Protein AF-A0A7C6FHE7-F1 (afdb_monomer_lite)

Foldseek 3Di:
DDDDDDDDPPDPQCDPVNVVVVCVVVVVDLVVLVVLLVCLVVCLVCLLVVLVVVVVVQCVDPVSVVLQPDPVSSVVVSVVSSVVSSLSSNSDCDRVNVSVVVVVVVVCVVSVPDPVNVVVD

pLDDT: mean 90.18, std 16.13, range [31.23, 98.62]

Secondary structure (DSSP, 8-state):
---------------HHHHHHHHHHTT--HHHHHHHHHHHHHHHHHHHHHHHHHHHHHTTSHHHHTT--SHHHHHHHHHHHHHHHHHTTSS--SHHHHHHHHHHHHHHHHTT--HHHHHH-

Sequence (121 aa):
MVFDTQGQDARPQFTNADLARRKELLELTAECEATLAGYQPLVRAQVDEIVRTFYEHQTKVPEIKDLIRNEESLARLKQAMRSYVVDLFAGTYGASYAHGRTKIGQAHARLGVAPWLYIAS

Structure (mmCIF, N/CA/C/O backbone):
data_AF-A0A7C6FHE7-F1
#
_entry.id   AF-A0A7C6FHE7-F1
#
loop_
_atom_site.group_PDB
_atom_site.id
_atom_site.type_symbol
_atom_site.label_atom_id
_atom_site.label_alt_id
_atom_site.label_comp_id
_atom_site.label_asym_id
_atom_site.label_entity_id
_atom_site.label_seq_id
_atom_site.pdbx_PDB_ins_code
_atom_site.Cartn_x
_atom_site.Cartn_y
_atom_site.Cartn_z
_atom_site.occupancy
_atom_site.B_iso_or_equiv
_atom_site.auth_seq_id
_atom_site.auth_comp_id
_atom_site.auth_asym_id
_atom_site.auth_atom_id
_atom_site.pdbx_PDB_model_num
ATOM 1 N N . MET A 1 1 ? -3.208 -27.583 1.618 1.00 38.44 1 MET A N 1
ATOM 2 C CA . MET A 1 1 ? -2.073 -26.638 1.583 1.00 38.44 1 MET A CA 1
ATOM 3 C C . MET A 1 1 ? -1.404 -26.740 2.944 1.00 38.44 1 MET A C 1
ATOM 5 O O . MET A 1 1 ? -2.023 -26.367 3.929 1.00 38.44 1 MET A O 1
ATOM 9 N N . VAL A 1 2 ? -0.264 -27.425 3.027 1.00 31.23 2 VAL A N 1
ATOM 10 C CA . VAL A 1 2 ? 0.404 -27.731 4.303 1.00 31.23 2 VAL A CA 1
ATOM 11 C C . VAL A 1 2 ? 1.331 -26.563 4.623 1.00 31.23 2 VAL A C 1
ATOM 13 O O . VAL A 1 2 ? 2.214 -26.262 3.826 1.00 31.23 2 VAL A O 1
ATOM 16 N N . PHE A 1 3 ? 1.097 -25.877 5.740 1.00 39.53 3 PHE A N 1
ATOM 17 C CA . PHE A 1 3 ? 2.065 -24.932 6.286 1.00 39.53 3 PHE A CA 1
ATOM 18 C C . PHE A 1 3 ? 3.099 -25.742 7.068 1.00 39.53 3 PHE A C 1
ATOM 20 O O . PHE A 1 3 ? 2.765 -26.356 8.078 1.00 39.53 3 PHE A O 1
ATOM 27 N N . ASP A 1 4 ? 4.324 -25.796 6.552 1.00 39.53 4 ASP A N 1
ATOM 28 C CA . ASP A 1 4 ? 5.463 -26.414 7.224 1.00 39.53 4 ASP A CA 1
ATOM 29 C C . ASP A 1 4 ? 5.883 -25.562 8.435 1.00 39.53 4 ASP A C 1
ATOM 31 O O . ASP A 1 4 ? 6.148 -24.363 8.321 1.00 39.53 4 ASP A O 1
ATOM 35 N N . THR A 1 5 ? 5.892 -26.193 9.609 1.00 45.38 5 THR A N 1
ATOM 36 C CA . THR A 1 5 ? 6.300 -25.651 10.908 1.00 45.38 5 THR A CA 1
ATOM 37 C C . THR A 1 5 ? 7.732 -26.076 11.236 1.00 45.38 5 THR A C 1
ATOM 39 O O . THR A 1 5 ? 7.967 -26.819 12.191 1.00 45.38 5 THR A O 1
ATOM 42 N N . GLN A 1 6 ? 8.704 -25.598 10.461 1.00 36.12 6 GLN A N 1
ATOM 43 C CA . GLN A 1 6 ? 10.132 -25.737 10.758 1.00 36.12 6 GLN A CA 1
ATOM 44 C C . GLN A 1 6 ? 10.793 -24.355 10.681 1.00 36.12 6 GLN A C 1
ATOM 46 O O . GLN A 1 6 ? 10.786 -23.684 9.651 1.00 36.12 6 GLN A O 1
ATOM 51 N N . GLY A 1 7 ? 11.327 -23.901 11.816 1.00 46.22 7 GLY A N 1
ATOM 52 C CA . GLY A 1 7 ? 11.964 -22.600 11.964 1.00 46.22 7 GLY A CA 1
ATOM 53 C C . GLY A 1 7 ? 13.265 -22.492 11.174 1.00 46.22 7 GLY A C 1
ATOM 54 O O . GLY A 1 7 ? 14.308 -22.960 11.615 1.00 46.22 7 GLY A O 1
ATOM 55 N N . GLN A 1 8 ? 13.207 -21.783 10.054 1.00 35.81 8 GLN A N 1
ATOM 56 C CA . GLN A 1 8 ? 14.299 -20.974 9.522 1.00 35.81 8 GLN A CA 1
ATOM 57 C C . GLN A 1 8 ? 13.695 -19.642 9.080 1.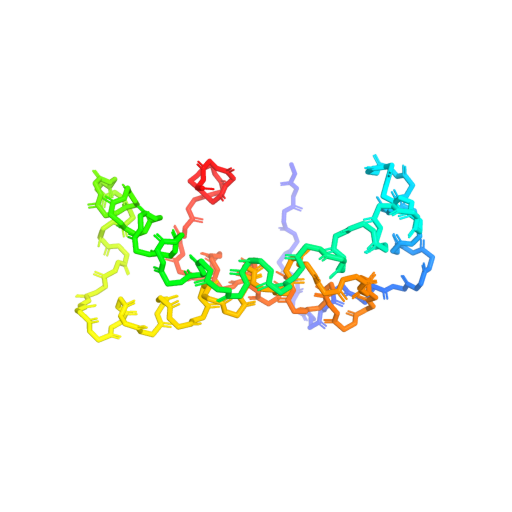00 35.81 8 GLN A C 1
ATOM 59 O O . GLN A 1 8 ? 12.555 -19.595 8.619 1.00 35.81 8 GLN A O 1
ATOM 64 N N . ASP A 1 9 ? 14.450 -18.555 9.228 1.00 45.25 9 ASP A N 1
ATOM 65 C CA . ASP A 1 9 ? 14.125 -17.218 8.718 1.00 45.25 9 ASP A CA 1
ATOM 66 C C . ASP A 1 9 ? 14.171 -17.224 7.173 1.00 45.25 9 ASP A C 1
ATOM 68 O O . ASP A 1 9 ? 14.978 -16.545 6.541 1.00 45.25 9 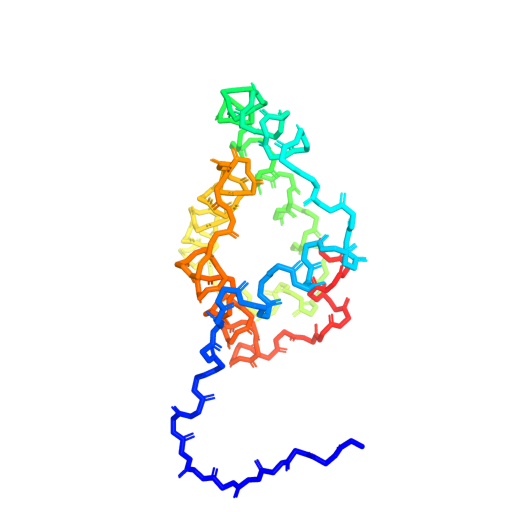ASP A O 1
ATOM 72 N N . ALA A 1 10 ? 13.328 -18.045 6.540 1.00 47.72 10 ALA A N 1
ATOM 73 C CA . ALA A 1 10 ? 13.180 -18.177 5.101 1.00 47.72 10 ALA A CA 1
ATOM 74 C C . ALA A 1 10 ? 12.337 -17.007 4.595 1.00 47.72 10 ALA A C 1
ATOM 76 O O . ALA A 1 10 ? 11.209 -17.152 4.122 1.00 47.72 10 ALA A O 1
ATOM 77 N N . ARG A 1 11 ? 12.881 -15.794 4.735 1.00 55.81 11 ARG A N 1
ATOM 78 C CA . ARG A 1 11 ? 12.379 -14.641 3.994 1.00 55.81 11 ARG A CA 1
ATOM 79 C C . ARG A 1 11 ? 12.410 -15.036 2.517 1.00 55.81 11 ARG A C 1
ATOM 81 O O . ARG A 1 11 ? 13.493 -15.381 2.043 1.00 55.81 11 ARG A O 1
ATOM 88 N N . PRO A 1 12 ? 11.281 -14.988 1.787 1.00 59.12 12 PRO A N 1
ATOM 89 C CA . PRO A 1 12 ? 11.321 -15.178 0.350 1.00 59.12 12 PRO A CA 1
ATOM 90 C C . PRO A 1 12 ? 12.279 -14.127 -0.212 1.00 59.12 12 PRO A C 1
ATOM 92 O O . PRO A 1 12 ? 12.013 -12.924 -0.135 1.00 59.12 12 PRO A O 1
ATOM 95 N N . GLN A 1 13 ? 13.442 -14.567 -0.686 1.00 70.88 13 GLN A N 1
ATOM 96 C CA . GLN A 1 13 ? 14.334 -13.694 -1.424 1.00 70.88 13 GLN A CA 1
ATOM 97 C C . GLN A 1 13 ? 13.707 -13.528 -2.798 1.00 70.88 13 GLN A C 1
ATOM 99 O O . GLN A 1 13 ? 13.620 -14.481 -3.563 1.00 70.88 13 GLN A O 1
ATOM 104 N N . PHE A 1 14 ? 13.219 -12.327 -3.092 1.00 84.19 14 PHE A N 1
ATOM 105 C CA . PHE A 1 14 ? 12.748 -12.009 -4.430 1.00 84.19 14 PHE A CA 1
ATOM 106 C C . PHE A 1 14 ? 13.964 -11.860 -5.332 1.00 84.19 14 PHE A C 1
ATOM 108 O O . PHE A 1 14 ? 14.613 -10.811 -5.330 1.00 84.19 14 PHE A O 1
ATOM 115 N N . THR A 1 15 ? 14.289 -12.912 -6.078 1.00 90.69 15 THR A N 1
ATOM 116 C CA . THR A 1 15 ? 15.299 -12.798 -7.126 1.00 90.69 15 THR A CA 1
ATOM 117 C C . THR A 1 15 ? 14.766 -11.910 -8.251 1.00 90.69 15 THR A C 1
ATOM 119 O O . THR A 1 15 ? 13.554 -11.754 -8.433 1.00 90.69 15 THR A O 1
ATOM 122 N N . ASN A 1 16 ? 15.665 -11.331 -9.049 1.00 90.25 16 ASN A N 1
ATOM 123 C CA . ASN A 1 16 ? 15.252 -10.562 -10.225 1.00 90.25 16 ASN A CA 1
ATOM 124 C C . ASN A 1 16 ? 14.434 -11.421 -11.206 1.00 90.25 16 ASN A C 1
ATOM 126 O O . ASN A 1 16 ? 13.499 -10.908 -11.816 1.00 90.25 16 ASN A O 1
ATOM 130 N N . ALA A 1 17 ? 14.737 -12.720 -11.311 1.00 93.06 17 ALA A N 1
ATOM 131 C CA . ALA A 1 17 ? 13.988 -13.659 -12.142 1.00 93.06 17 ALA A CA 1
ATOM 132 C C . ALA A 1 17 ? 12.556 -13.875 -11.619 1.00 93.06 17 ALA A C 1
ATOM 134 O O . ALA A 1 17 ? 11.606 -13.798 -12.398 1.00 93.06 17 ALA A O 1
ATOM 135 N N . ASP A 1 18 ? 12.379 -14.053 -10.305 1.00 93.94 18 ASP A N 1
ATOM 136 C CA . ASP A 1 18 ? 11.047 -14.194 -9.697 1.00 93.94 18 ASP A CA 1
ATOM 137 C C . ASP A 1 18 ? 10.191 -12.944 -9.907 1.00 93.94 18 ASP A C 1
ATOM 139 O O . ASP A 1 18 ? 8.996 -13.032 -10.196 1.00 93.94 18 ASP A O 1
ATOM 143 N N . LEU A 1 19 ? 10.796 -11.762 -9.757 1.00 95.00 19 LEU A N 1
ATOM 144 C CA . LEU A 1 19 ? 10.105 -10.492 -9.971 1.00 95.00 19 LEU A CA 1
ATOM 145 C C . LEU A 1 19 ? 9.735 -10.293 -11.435 1.00 95.00 19 LEU A C 1
ATOM 147 O O . LEU A 1 19 ? 8.606 -9.897 -11.707 1.00 95.00 19 LEU A O 1
ATOM 151 N N . ALA A 1 20 ? 10.644 -10.599 -12.362 1.00 95.38 20 ALA A N 1
ATOM 152 C CA . ALA A 1 20 ? 10.361 -10.540 -13.791 1.00 95.38 20 ALA A CA 1
ATOM 153 C C . ALA A 1 20 ? 9.186 -11.458 -14.151 1.00 95.38 20 ALA A C 1
ATOM 155 O 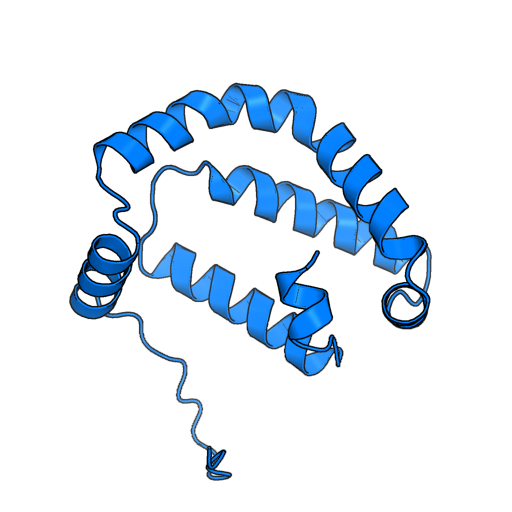O . ALA A 1 20 ? 8.234 -11.008 -14.785 1.00 95.38 20 ALA A O 1
ATOM 156 N N . ARG A 1 21 ? 9.185 -12.701 -13.650 1.00 96.44 21 ARG A N 1
ATOM 157 C CA . ARG A 1 21 ? 8.090 -13.649 -13.888 1.00 96.44 21 ARG A CA 1
ATOM 158 C C . ARG A 1 21 ? 6.757 -13.163 -13.318 1.00 96.44 21 ARG A C 1
ATOM 160 O O . ARG A 1 21 ? 5.719 -13.323 -13.949 1.00 96.44 21 ARG A O 1
ATOM 167 N N . ARG A 1 22 ? 6.760 -12.561 -12.127 1.00 96.06 22 ARG A N 1
ATOM 168 C CA . ARG A 1 22 ? 5.545 -11.985 -11.525 1.00 96.06 22 ARG A CA 1
ATOM 169 C C . ARG A 1 22 ? 5.029 -10.781 -12.306 1.00 96.06 22 ARG A C 1
ATOM 171 O O . ARG A 1 22 ? 3.823 -10.667 -12.475 1.00 96.06 22 ARG A O 1
ATOM 178 N N . LYS A 1 23 ? 5.919 -9.903 -12.777 1.00 97.12 23 LYS A N 1
ATOM 179 C CA . LYS A 1 23 ? 5.543 -8.769 -13.632 1.00 97.12 23 LYS A CA 1
ATOM 180 C C . LYS A 1 23 ? 4.919 -9.246 -14.936 1.00 97.12 23 LYS A C 1
ATOM 182 O O . LYS A 1 23 ? 3.886 -8.721 -15.318 1.00 97.12 23 LYS A O 1
ATOM 187 N N . GLU A 1 24 ? 5.490 -10.276 -15.555 1.00 97.75 24 GLU A N 1
ATOM 188 C CA . GLU A 1 24 ? 4.936 -10.909 -16.754 1.00 97.75 24 GLU A CA 1
ATOM 189 C C . GLU A 1 24 ? 3.525 -11.467 -16.505 1.00 97.75 24 GLU A C 1
ATOM 191 O O . GLU A 1 24 ? 2.610 -11.163 -17.259 1.00 97.75 24 GLU A O 1
ATOM 196 N N . LEU A 1 25 ? 3.318 -12.211 -15.410 1.00 97.88 25 LEU A N 1
ATOM 197 C CA . LEU A 1 25 ? 2.000 -12.752 -15.038 1.00 97.88 25 LEU A CA 1
ATOM 198 C C . LEU A 1 25 ? 0.944 -11.676 -14.739 1.00 97.88 25 LEU A C 1
ATOM 200 O O . LEU A 1 25 ? -0.247 -11.954 -14.834 1.00 97.88 25 LEU A O 1
ATOM 204 N N . LEU A 1 26 ? 1.379 -10.488 -14.321 1.00 96.38 26 LEU A N 1
ATOM 205 C CA . LEU A 1 26 ? 0.519 -9.339 -14.031 1.00 96.38 26 LEU A CA 1
ATOM 206 C C . LEU A 1 26 ? 0.395 -8.377 -15.217 1.00 96.38 26 LEU A C 1
ATOM 208 O O . LEU A 1 26 ? -0.254 -7.346 -15.072 1.00 96.38 26 LEU A O 1
ATOM 212 N N . GLU A 1 27 ? 1.067 -8.665 -16.335 1.00 97.81 27 GLU A N 1
ATOM 213 C CA . GLU A 1 27 ? 1.191 -7.760 -17.484 1.00 97.81 27 GLU A CA 1
ATOM 214 C C . GLU A 1 27 ? 1.714 -6.358 -17.093 1.00 97.81 27 GLU A C 1
ATOM 216 O O . GLU A 1 27 ? 1.429 -5.348 -17.733 1.00 97.81 27 GLU A O 1
ATOM 221 N N . LEU A 1 28 ? 2.528 -6.284 -16.032 1.00 97.38 28 LEU A N 1
ATOM 222 C CA . LEU A 1 28 ? 3.124 -5.045 -15.537 1.00 97.38 28 LEU A CA 1
ATOM 223 C C . LEU A 1 28 ? 4.372 -4.704 -16.360 1.00 97.38 28 LEU A C 1
ATOM 225 O O . LEU A 1 28 ? 5.493 -5.090 -16.019 1.00 97.38 28 LEU A O 1
ATOM 229 N N . THR A 1 29 ? 4.161 -3.993 -17.466 1.00 97.69 29 THR A N 1
ATOM 230 C CA . THR A 1 29 ? 5.223 -3.574 -18.391 1.00 97.69 29 THR A CA 1
ATOM 231 C C . THR A 1 29 ? 5.966 -2.328 -17.900 1.00 97.69 29 THR A C 1
ATOM 233 O O . THR A 1 29 ? 5.490 -1.598 -17.032 1.00 97.69 29 THR A O 1
ATOM 236 N N . ALA A 1 30 ? 7.121 -2.026 -18.502 1.00 97.50 30 ALA A N 1
ATOM 237 C CA . ALA A 1 30 ? 7.850 -0.782 -18.232 1.00 97.50 30 ALA A CA 1
ATOM 238 C C . ALA A 1 30 ? 7.024 0.481 -18.563 1.00 97.50 30 ALA A C 1
ATOM 240 O O . ALA A 1 30 ? 7.172 1.506 -17.900 1.00 97.50 30 ALA A O 1
ATOM 241 N N . GLU A 1 31 ? 6.124 0.408 -19.549 1.00 98.31 31 GLU A N 1
ATOM 242 C CA . GLU A 1 31 ? 5.200 1.501 -19.873 1.00 98.31 31 GLU A CA 1
ATOM 243 C C . GLU A 1 31 ? 4.172 1.715 -18.755 1.00 98.31 31 GLU A C 1
ATOM 245 O O . GLU A 1 31 ? 3.911 2.855 -18.366 1.00 98.31 31 GLU A O 1
ATOM 250 N N . CYS A 1 32 ? 3.650 0.634 -18.164 1.00 98.19 32 CYS A N 1
ATOM 251 C CA . CYS A 1 32 ? 2.805 0.721 -16.975 1.00 98.19 32 CYS A CA 1
ATOM 252 C C . CYS A 1 32 ? 3.563 1.357 -15.801 1.00 98.19 32 CYS A C 1
ATOM 254 O O . CYS A 1 32 ? 3.017 2.218 -15.114 1.00 98.19 32 CYS A O 1
ATOM 256 N N . GLU A 1 33 ? 4.825 0.975 -15.576 1.00 98.25 33 GLU A N 1
ATOM 257 C CA . GLU A 1 33 ? 5.660 1.555 -14.514 1.00 98.25 33 GLU A CA 1
ATOM 258 C C . GLU A 1 33 ? 5.873 3.063 -14.708 1.00 98.25 33 GLU A C 1
ATOM 260 O O . GLU A 1 33 ? 5.674 3.833 -13.765 1.00 98.25 33 GLU A O 1
ATOM 265 N N . ALA A 1 34 ? 6.204 3.491 -15.930 1.00 98.50 34 ALA A N 1
ATOM 266 C CA . ALA A 1 34 ? 6.358 4.902 -16.279 1.00 98.50 34 ALA A CA 1
ATOM 267 C C . ALA A 1 34 ? 5.039 5.680 -16.136 1.00 98.50 34 ALA A C 1
ATOM 269 O O . ALA A 1 34 ? 5.023 6.788 -15.597 1.00 98.50 34 ALA A O 1
ATOM 270 N N . THR A 1 35 ? 3.923 5.079 -16.553 1.00 98.38 35 THR A N 1
ATOM 271 C CA . THR A 1 35 ? 2.584 5.666 -16.417 1.00 98.38 35 THR A CA 1
ATOM 272 C C . THR A 1 35 ? 2.218 5.866 -14.946 1.00 98.38 35 THR A C 1
ATOM 274 O O . THR A 1 35 ? 1.817 6.959 -14.548 1.00 98.38 35 THR A O 1
ATOM 277 N N . LEU A 1 36 ? 2.422 4.844 -14.107 1.00 98.31 36 LEU A N 1
ATOM 278 C CA . LEU A 1 36 ? 2.195 4.931 -12.662 1.00 98.31 36 LEU A CA 1
ATOM 279 C C . LEU A 1 36 ? 3.068 6.018 -12.021 1.00 98.31 36 LEU A C 1
ATOM 281 O O . LEU A 1 36 ? 2.556 6.815 -11.237 1.00 98.31 36 LEU A O 1
ATOM 285 N N . ALA A 1 37 ? 4.350 6.102 -12.391 1.00 98.50 37 ALA A N 1
ATOM 286 C CA . ALA A 1 37 ? 5.244 7.162 -11.921 1.00 98.50 37 ALA A CA 1
ATOM 287 C C . ALA A 1 37 ? 4.716 8.564 -12.267 1.00 98.50 37 ALA A C 1
ATOM 289 O O . ALA A 1 37 ? 4.737 9.461 -11.422 1.00 98.50 37 ALA A O 1
ATOM 290 N N . GLY A 1 38 ? 4.194 8.741 -13.485 1.00 98.56 38 GLY A N 1
ATOM 291 C CA . GLY A 1 38 ? 3.614 10.002 -13.952 1.00 98.56 38 GLY A CA 1
ATOM 292 C C . GLY A 1 38 ? 2.413 10.477 -13.127 1.00 98.56 38 GLY A C 1
ATOM 293 O O . GLY A 1 38 ? 2.222 11.682 -12.965 1.00 98.56 38 GLY A O 1
ATOM 294 N N . TYR A 1 39 ? 1.642 9.557 -12.537 1.00 98.38 39 TYR A N 1
ATOM 295 C CA . TYR A 1 39 ? 0.514 9.890 -11.658 1.00 98.38 39 TYR A CA 1
ATOM 296 C C . TYR A 1 39 ? 0.911 10.178 -10.207 1.00 98.38 39 TYR A C 1
ATOM 298 O O . TYR A 1 39 ? 0.096 10.712 -9.450 1.00 98.38 39 TYR A O 1
ATOM 306 N N . GLN A 1 40 ? 2.146 9.878 -9.791 1.00 98.31 40 GLN A N 1
ATOM 307 C CA . GLN A 1 40 ? 2.551 10.041 -8.394 1.00 98.31 40 GLN A CA 1
ATOM 308 C C . GLN A 1 40 ? 2.336 11.467 -7.844 1.00 98.31 40 GLN A C 1
ATOM 310 O O . GLN A 1 40 ? 1.855 11.576 -6.713 1.00 98.31 40 GLN A O 1
ATOM 315 N N . PRO A 1 41 ? 2.623 12.566 -8.577 1.00 98.44 41 PRO A N 1
ATOM 316 C CA . PRO A 1 41 ? 2.360 13.919 -8.082 1.00 98.44 41 PRO A CA 1
ATOM 317 C C . PRO A 1 41 ? 0.877 14.170 -7.779 1.00 98.44 41 PRO A C 1
ATOM 319 O O . PRO A 1 41 ? 0.552 14.739 -6.737 1.00 98.44 41 PRO A O 1
ATOM 322 N N . LEU A 1 42 ? -0.022 13.686 -8.644 1.00 98.19 42 LEU A N 1
ATOM 323 C CA . LEU A 1 42 ? -1.469 13.787 -8.446 1.00 98.19 42 LEU A CA 1
ATOM 324 C C . LEU A 1 42 ? -1.910 12.990 -7.213 1.00 98.19 42 LEU A C 1
ATOM 326 O O . LEU A 1 42 ? -2.660 13.490 -6.378 1.00 98.19 42 LEU A O 1
ATOM 330 N N . VAL A 1 43 ? -1.401 11.766 -7.061 1.00 98.25 43 VAL A N 1
ATOM 331 C CA . VAL A 1 43 ? -1.715 10.911 -5.909 1.00 98.25 43 VAL A CA 1
ATOM 332 C C . VAL A 1 43 ? -1.214 11.533 -4.610 1.00 98.25 43 VAL A C 1
ATOM 334 O O . VAL A 1 43 ? -1.938 11.525 -3.620 1.00 98.25 43 VAL A O 1
ATOM 337 N N . ARG A 1 44 ? -0.010 12.119 -4.600 1.00 98.25 44 ARG A N 1
ATOM 338 C CA . ARG A 1 44 ? 0.535 12.819 -3.425 1.00 98.25 44 ARG A CA 1
ATOM 339 C C . ARG A 1 44 ? -0.349 13.982 -2.988 1.00 98.25 44 ARG A C 1
ATOM 341 O O . ARG A 1 44 ? -0.523 14.154 -1.788 1.00 98.25 44 ARG A O 1
ATOM 348 N N . ALA A 1 45 ? -0.915 14.738 -3.929 1.00 98.44 45 ALA A N 1
ATOM 349 C CA . ALA A 1 45 ? -1.830 15.831 -3.609 1.00 98.44 45 ALA A CA 1
ATOM 350 C C . ALA A 1 45 ? -3.117 15.330 -2.927 1.00 98.44 45 ALA A C 1
ATOM 352 O O . ALA A 1 45 ? -3.618 15.978 -2.012 1.00 98.44 45 ALA A O 1
ATOM 353 N N . GLN A 1 46 ? -3.609 14.146 -3.315 1.00 98.31 46 GLN A N 1
ATOM 354 C CA . GLN A 1 46 ? -4.886 13.606 -2.829 1.00 98.31 46 GLN A CA 1
ATOM 355 C C . GLN A 1 46 ? -4.751 12.536 -1.735 1.00 98.31 46 GLN A C 1
ATOM 357 O O . GLN A 1 46 ? -5.762 12.020 -1.255 1.00 98.31 46 GLN A O 1
ATOM 362 N N . VAL A 1 47 ? -3.529 12.182 -1.323 1.00 98.62 47 VAL A N 1
ATOM 363 C CA . VAL A 1 47 ? -3.282 11.015 -0.459 1.00 98.62 47 VAL A CA 1
ATOM 364 C C . VAL A 1 47 ? -3.993 11.118 0.891 1.00 98.62 47 VAL A C 1
ATOM 366 O O . VAL A 1 47 ? -4.481 10.112 1.403 1.00 98.62 47 VAL A O 1
ATOM 369 N N . ASP A 1 48 ? -4.101 12.322 1.454 1.00 98.44 48 ASP A N 1
ATOM 370 C CA . ASP A 1 48 ? -4.800 12.542 2.722 1.00 98.44 48 ASP A CA 1
ATOM 371 C C . ASP A 1 48 ? -6.277 12.162 2.636 1.00 98.44 48 ASP A C 1
ATOM 373 O O . ASP A 1 48 ? -6.796 11.477 3.520 1.00 98.44 48 ASP A O 1
ATOM 377 N N . GLU A 1 49 ? -6.930 12.547 1.544 1.00 98.56 49 GLU A N 1
ATOM 378 C CA . GLU A 1 49 ? -8.344 12.286 1.308 1.00 98.56 49 GLU A CA 1
ATOM 379 C C . GLU A 1 49 ? -8.610 10.809 0.995 1.00 98.56 49 GLU A C 1
ATOM 381 O O . GLU A 1 49 ? -9.552 10.215 1.530 1.00 98.56 49 GLU A O 1
ATOM 386 N N . ILE A 1 50 ? -7.733 10.186 0.200 1.00 98.38 50 ILE A N 1
ATOM 387 C CA . ILE A 1 50 ? -7.773 8.745 -0.089 1.00 98.38 50 ILE A CA 1
ATOM 388 C C . ILE A 1 50 ? -7.692 7.951 1.219 1.00 98.38 50 ILE A C 1
ATOM 390 O O . ILE A 1 50 ? -8.518 7.077 1.481 1.00 98.38 50 ILE A O 1
ATOM 394 N N . VAL A 1 51 ? -6.722 8.278 2.077 1.00 98.56 51 VAL A N 1
ATOM 395 C CA . VAL A 1 51 ? -6.497 7.569 3.343 1.00 98.56 51 VAL A CA 1
ATOM 396 C C . VAL A 1 51 ? -7.609 7.840 4.355 1.00 98.56 51 VAL A C 1
ATOM 398 O O . VAL A 1 51 ? -8.004 6.926 5.084 1.00 98.56 51 VAL A O 1
ATOM 401 N N . ARG A 1 52 ? -8.136 9.068 4.413 1.00 98.38 52 ARG A N 1
ATOM 402 C CA . ARG A 1 52 ? -9.300 9.400 5.246 1.00 98.38 52 ARG A CA 1
ATOM 403 C C . ARG A 1 52 ? -10.491 8.524 4.862 1.00 98.38 52 ARG A C 1
ATOM 405 O O . ARG A 1 52 ? -11.008 7.815 5.724 1.00 98.38 52 ARG A O 1
ATOM 412 N N . THR A 1 53 ? -10.851 8.528 3.580 1.00 98.25 53 THR A N 1
ATOM 413 C CA . THR A 1 53 ? -11.985 7.772 3.035 1.00 98.25 53 THR A CA 1
ATOM 414 C C . THR A 1 53 ? -11.809 6.273 3.258 1.00 98.25 53 THR A C 1
ATOM 416 O O . THR A 1 53 ? -12.722 5.612 3.749 1.00 98.25 53 THR A O 1
ATOM 419 N N . PHE A 1 54 ? -10.609 5.740 3.005 1.00 98.00 54 PHE A N 1
ATOM 420 C CA . PHE A 1 54 ? -10.285 4.339 3.270 1.00 98.00 54 PHE A CA 1
ATOM 421 C C . PHE A 1 54 ? -10.610 3.951 4.719 1.00 98.00 54 PHE A C 1
ATOM 423 O O . PHE A 1 54 ? -11.444 3.079 4.946 1.00 98.00 54 PHE A O 1
ATOM 430 N N . TYR A 1 55 ? -10.048 4.635 5.722 1.00 97.25 55 TYR A N 1
ATOM 431 C CA . TYR A 1 55 ? -10.303 4.265 7.120 1.00 97.25 55 TYR A CA 1
ATOM 432 C C . TYR A 1 55 ? -11.735 4.561 7.592 1.00 97.25 55 TYR A C 1
ATOM 434 O O . TYR A 1 55 ? -12.211 3.885 8.503 1.00 97.25 55 TYR A O 1
ATOM 442 N N . GLU A 1 56 ? -12.453 5.502 6.976 1.00 97.06 56 GLU A N 1
ATOM 443 C CA . GLU A 1 56 ? -13.893 5.684 7.218 1.00 97.06 56 GLU A CA 1
ATOM 444 C C . GLU A 1 56 ? -14.726 4.492 6.747 1.00 97.06 56 GLU A C 1
ATOM 446 O O . GLU A 1 56 ? -15.728 4.164 7.378 1.00 97.06 56 GLU A O 1
ATOM 451 N N . HIS A 1 57 ? -14.326 3.823 5.665 1.00 96.38 57 HIS A N 1
ATOM 452 C CA . HIS A 1 57 ? -14.950 2.572 5.240 1.00 96.38 57 HIS A CA 1
ATOM 453 C C . HIS A 1 57 ? -14.505 1.392 6.104 1.00 96.38 57 HIS A C 1
ATOM 455 O O . HIS A 1 57 ? -15.352 0.657 6.606 1.00 96.38 57 HIS A O 1
ATOM 461 N N . GLN A 1 58 ? -13.202 1.244 6.344 1.00 95.88 58 GLN A N 1
ATOM 462 C CA . GLN A 1 58 ? -12.663 0.107 7.095 1.00 95.88 58 GLN A CA 1
ATOM 463 C C . GLN A 1 58 ? -13.191 0.060 8.539 1.00 95.88 58 GLN A C 1
ATOM 465 O O . GLN A 1 58 ? -13.531 -1.005 9.041 1.00 95.88 58 GLN A O 1
ATOM 470 N N . THR A 1 59 ? -13.353 1.208 9.207 1.00 94.88 59 THR A N 1
ATOM 471 C CA . THR A 1 59 ? -13.880 1.263 10.588 1.00 94.88 59 THR A CA 1
ATOM 472 C C . THR A 1 59 ? -15.384 0.984 10.705 1.00 94.88 59 THR A C 1
ATOM 474 O O . THR A 1 59 ? -15.891 0.869 11.823 1.00 94.88 59 THR A O 1
ATOM 477 N N . LYS A 1 60 ? -16.101 0.839 9.580 1.00 95.50 60 LYS A N 1
ATOM 478 C CA . LYS A 1 60 ? -17.491 0.348 9.552 1.00 95.50 60 LYS A CA 1
ATOM 479 C C . LYS A 1 60 ? -17.572 -1.179 9.583 1.00 95.50 60 LYS A C 1
ATOM 481 O O . LYS A 1 60 ? -18.644 -1.701 9.868 1.00 95.50 60 LYS A O 1
ATOM 486 N N . VAL A 1 61 ? -16.471 -1.881 9.306 1.00 95.31 61 VAL A N 1
ATOM 487 C CA . VAL A 1 61 ? -16.383 -3.344 9.393 1.00 95.31 61 VAL A CA 1
ATOM 488 C C . VAL A 1 61 ? -16.015 -3.719 10.834 1.00 95.31 61 VAL A C 1
ATOM 490 O O . VAL A 1 61 ? -14.916 -3.358 11.268 1.00 95.31 61 VAL A O 1
ATOM 493 N N . PRO A 1 62 ? -16.894 -4.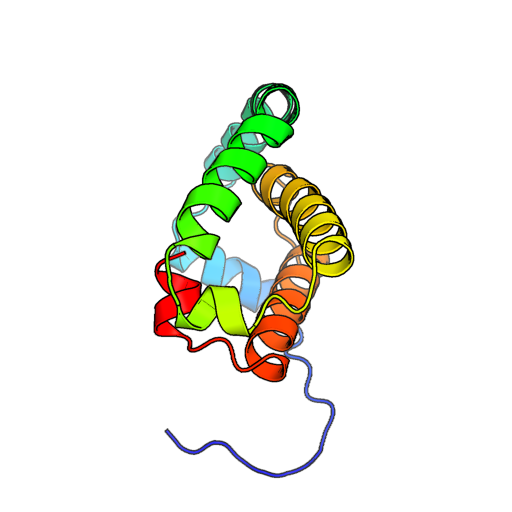400 11.599 1.00 94.56 62 PRO A N 1
ATOM 494 C CA . PRO A 1 62 ? -16.640 -4.723 13.006 1.00 94.56 62 PRO A CA 1
ATOM 495 C C . PRO A 1 62 ? -15.313 -5.454 13.226 1.00 94.56 62 PRO A C 1
ATOM 497 O O . PRO A 1 62 ? -14.519 -5.042 14.067 1.00 94.56 62 PRO A O 1
ATOM 500 N N . GLU A 1 63 ? -15.014 -6.449 12.389 1.00 94.19 63 GLU A N 1
ATOM 501 C CA . GLU A 1 63 ? -13.796 -7.255 12.471 1.00 94.19 63 GLU A CA 1
ATOM 502 C C . GLU A 1 63 ? -12.525 -6.415 12.318 1.00 94.19 63 GLU A C 1
ATOM 504 O O . GLU A 1 63 ? -11.501 -6.727 12.916 1.00 94.19 63 GLU A O 1
ATOM 509 N N . ILE A 1 64 ? -12.572 -5.335 11.533 1.00 93.56 64 ILE A N 1
ATOM 510 C CA . ILE A 1 64 ? -11.429 -4.433 11.349 1.00 93.56 64 ILE A CA 1
ATOM 511 C C . ILE A 1 64 ? -11.375 -3.402 12.471 1.00 93.56 64 ILE A C 1
ATOM 513 O O . ILE A 1 64 ? -10.295 -3.089 12.975 1.00 93.56 64 ILE A O 1
ATOM 517 N N . LYS A 1 65 ? -12.532 -2.885 12.888 1.00 93.19 65 LYS A N 1
ATOM 518 C CA . LYS A 1 65 ? -12.632 -1.937 13.997 1.00 93.19 65 LYS A CA 1
ATOM 519 C C . LYS A 1 65 ? -12.057 -2.527 15.285 1.00 93.19 65 LYS A C 1
ATOM 521 O O . LYS A 1 65 ? -11.294 -1.838 15.955 1.00 93.19 65 LYS A O 1
ATOM 526 N N . ASP A 1 66 ? -12.340 -3.794 15.577 1.00 92.75 66 ASP A N 1
ATOM 527 C CA . ASP A 1 66 ? -11.855 -4.487 16.777 1.00 92.75 66 ASP A CA 1
ATOM 528 C C . ASP A 1 66 ? -10.326 -4.673 16.785 1.00 92.75 66 ASP A C 1
ATOM 530 O O . ASP A 1 66 ? -9.697 -4.715 17.845 1.00 92.75 66 ASP A O 1
ATOM 534 N N . LEU A 1 67 ? -9.694 -4.716 15.606 1.00 92.00 67 LEU A N 1
ATOM 535 C CA . LEU A 1 67 ? -8.233 -4.756 15.475 1.00 92.00 67 LEU A CA 1
ATOM 536 C C . LEU A 1 67 ? -7.582 -3.382 15.720 1.00 92.00 67 LEU A C 1
ATOM 538 O O . LEU A 1 67 ? -6.405 -3.301 16.094 1.00 92.00 67 LEU A O 1
ATOM 542 N N . ILE A 1 68 ? -8.327 -2.287 15.534 1.00 92.38 68 ILE A N 1
ATOM 543 C CA . ILE A 1 68 ? -7.847 -0.915 15.722 1.00 92.38 68 ILE A CA 1
ATOM 544 C C . ILE A 1 68 ? -8.076 -0.495 17.180 1.00 92.38 68 ILE A C 1
ATOM 546 O O . ILE A 1 68 ? -9.129 -0.005 17.568 1.00 92.38 68 ILE A O 1
ATOM 550 N N . ARG A 1 69 ? -7.028 -0.648 17.994 1.00 85.00 69 ARG A N 1
ATOM 551 C CA . ARG A 1 69 ? -7.080 -0.497 19.461 1.00 85.00 69 ARG A CA 1
ATOM 552 C C . ARG A 1 69 ? -7.552 0.871 19.964 1.00 85.00 69 ARG A C 1
ATOM 554 O O . ARG A 1 69 ? -8.251 0.941 20.967 1.00 85.00 69 ARG A O 1
ATOM 561 N N . ASN A 1 70 ? -7.066 1.952 19.354 1.00 92.31 70 ASN A N 1
ATOM 562 C CA . ASN A 1 70 ? -7.311 3.330 19.789 1.00 92.31 70 ASN A CA 1
ATOM 563 C C . ASN A 1 70 ? -6.966 4.350 18.687 1.00 92.31 70 ASN A C 1
ATOM 565 O O . ASN A 1 70 ? -6.386 4.001 17.653 1.00 92.31 70 ASN A O 1
ATOM 569 N N . GLU A 1 71 ? -7.290 5.622 18.930 1.00 93.06 71 GLU A N 1
ATOM 570 C CA . GLU A 1 71 ? -7.063 6.731 17.991 1.00 93.06 71 GLU A CA 1
ATOM 571 C C . GLU A 1 71 ? -5.587 6.927 17.625 1.00 93.06 71 GLU A C 1
ATOM 573 O O . GLU A 1 71 ? -5.264 7.185 16.467 1.00 93.06 71 GLU A O 1
ATOM 578 N N . GLU A 1 72 ? -4.671 6.737 18.577 1.00 95.50 72 GLU A N 1
ATOM 579 C CA . GLU A 1 72 ? -3.229 6.831 18.329 1.00 95.50 72 GLU A CA 1
ATOM 580 C C . GLU A 1 72 ? -2.759 5.752 17.337 1.00 95.50 72 GLU A C 1
ATOM 582 O O . GLU A 1 72 ? -1.989 6.014 16.409 1.00 95.50 72 GLU A O 1
ATOM 587 N N . SER A 1 73 ? -3.267 4.526 17.489 1.00 93.25 73 SER A N 1
ATOM 588 C CA . SER A 1 73 ? -2.993 3.428 16.561 1.00 93.25 73 SER A CA 1
ATOM 589 C C . SER A 1 73 ? -3.577 3.716 15.182 1.00 93.25 73 SER A C 1
ATOM 591 O O . SER A 1 73 ? -2.892 3.502 14.183 1.00 93.25 73 SER A O 1
ATOM 593 N N . LEU A 1 74 ? -4.787 4.277 15.117 1.00 96.12 74 LEU A N 1
ATOM 594 C CA . LEU A 1 74 ? -5.393 4.711 13.860 1.00 96.12 74 LEU A CA 1
ATOM 595 C C . LEU A 1 74 ? -4.570 5.814 13.174 1.00 96.12 74 LEU A C 1
ATOM 597 O O . LEU A 1 74 ? -4.373 5.765 11.961 1.00 96.12 74 LEU A O 1
ATOM 601 N N . ALA A 1 75 ? -4.041 6.783 13.922 1.00 96.88 75 ALA A N 1
ATOM 602 C CA . ALA A 1 75 ? -3.197 7.841 13.371 1.00 96.88 75 ALA A CA 1
ATOM 603 C C . ALA A 1 75 ? -1.906 7.280 12.746 1.00 96.88 75 ALA A C 1
ATOM 605 O O . ALA A 1 75 ? -1.558 7.638 11.617 1.00 96.88 75 ALA A O 1
ATOM 606 N N . ARG A 1 76 ? -1.237 6.337 13.427 1.00 95.94 76 ARG A N 1
ATOM 607 C CA . ARG A 1 76 ? -0.062 5.629 12.882 1.00 95.94 76 ARG A CA 1
ATOM 608 C C . ARG A 1 76 ? -0.397 4.827 11.626 1.00 95.94 76 ARG A C 1
ATOM 610 O O . ARG A 1 76 ? 0.352 4.871 10.653 1.00 95.94 76 ARG A O 1
ATOM 617 N N . LEU A 1 77 ? -1.529 4.124 11.635 1.00 96.31 77 LEU A N 1
ATOM 618 C CA . LEU A 1 77 ? -2.023 3.349 10.496 1.00 96.31 77 LEU A CA 1
ATOM 619 C C . LEU A 1 77 ? -2.320 4.239 9.281 1.00 96.31 77 LEU A C 1
ATOM 621 O O . LEU A 1 77 ? -1.921 3.908 8.164 1.00 96.31 77 LEU A O 1
ATOM 625 N N . LYS A 1 78 ? -2.937 5.408 9.494 1.00 98.12 78 LYS A N 1
ATOM 626 C CA . LYS A 1 78 ? -3.133 6.423 8.449 1.00 98.12 78 LYS A CA 1
ATOM 627 C C . LYS A 1 78 ? -1.798 6.896 7.878 1.00 98.12 78 LYS A C 1
ATOM 629 O O . LYS A 1 78 ? -1.646 6.948 6.662 1.00 98.12 78 LYS A O 1
ATOM 634 N N . GLN A 1 79 ? -0.805 7.179 8.723 1.00 98.12 79 GLN A N 1
ATOM 635 C CA . GLN A 1 79 ? 0.515 7.599 8.248 1.00 98.12 79 GLN A CA 1
ATOM 636 C C . GLN A 1 79 ? 1.203 6.526 7.396 1.00 98.12 79 GLN A C 1
ATOM 638 O O . GLN A 1 79 ? 1.684 6.830 6.307 1.00 98.12 79 GLN A O 1
ATOM 643 N N . ALA A 1 80 ? 1.204 5.272 7.853 1.00 97.19 80 ALA A N 1
ATOM 644 C CA . ALA A 1 80 ? 1.764 4.162 7.088 1.00 97.19 80 ALA A CA 1
ATOM 645 C C . ALA A 1 80 ? 1.018 3.946 5.759 1.00 97.19 80 ALA A C 1
ATOM 647 O O . ALA A 1 80 ? 1.648 3.692 4.733 1.00 97.19 80 ALA A O 1
ATOM 648 N N . MET A 1 81 ? -0.311 4.098 5.757 1.00 98.06 81 MET A N 1
ATOM 649 C CA . MET A 1 81 ? -1.127 3.953 4.551 1.00 98.06 81 MET A CA 1
ATOM 650 C C . MET A 1 81 ? -0.850 5.053 3.518 1.00 98.06 81 MET A C 1
ATOM 652 O O . MET A 1 81 ? -0.831 4.769 2.326 1.00 98.06 81 MET A O 1
ATOM 656 N N . ARG A 1 82 ? -0.553 6.291 3.940 1.00 98.62 82 ARG A N 1
ATOM 657 C CA . ARG A 1 82 ? -0.138 7.354 3.004 1.00 98.62 82 ARG A CA 1
ATOM 658 C C . ARG A 1 82 ? 1.112 6.960 2.232 1.00 98.62 82 ARG A C 1
ATO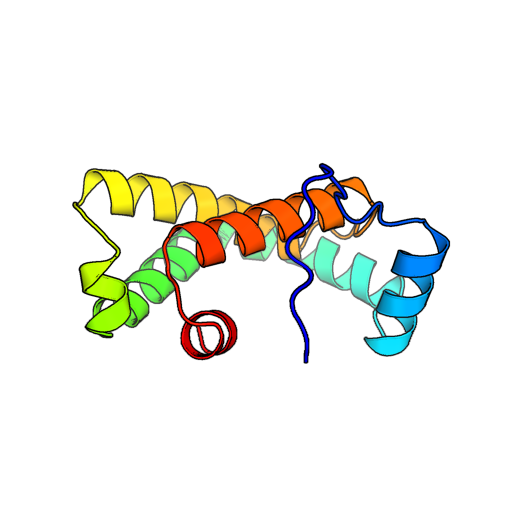M 660 O O . ARG A 1 82 ? 1.128 7.043 1.006 1.00 98.62 82 ARG A O 1
ATOM 667 N N . SER A 1 83 ? 2.138 6.498 2.947 1.00 97.81 83 SER A N 1
ATOM 668 C CA . SER A 1 83 ? 3.363 5.996 2.324 1.00 97.81 83 SER A CA 1
ATOM 669 C C . SER A 1 83 ? 3.058 4.810 1.413 1.00 97.81 83 SER A C 1
ATOM 671 O O . SER A 1 83 ? 3.470 4.818 0.260 1.00 97.81 83 SER A O 1
ATOM 673 N N . TYR A 1 84 ? 2.249 3.852 1.880 1.00 97.81 84 TYR A N 1
ATOM 674 C CA . TYR A 1 84 ? 1.841 2.692 1.088 1.00 97.81 84 TYR A CA 1
ATOM 675 C C . TYR A 1 84 ? 1.233 3.087 -0.261 1.00 97.81 84 TYR A C 1
ATOM 677 O O . TYR A 1 84 ? 1.675 2.557 -1.283 1.00 97.81 84 TYR A O 1
ATOM 685 N N . VAL A 1 85 ? 0.254 4.002 -0.244 1.00 98.25 85 VAL A N 1
ATOM 686 C CA . VAL A 1 85 ? -0.466 4.488 -1.428 1.00 98.25 85 VAL A CA 1
ATOM 687 C C . VAL A 1 85 ? 0.488 5.198 -2.375 1.00 98.25 85 VAL A C 1
ATOM 689 O O . VAL A 1 85 ? 0.524 4.863 -3.550 1.00 98.25 85 VAL A O 1
ATOM 692 N N . VAL A 1 86 ? 1.311 6.123 -1.882 1.00 98.31 86 VAL A N 1
ATOM 693 C CA . VAL A 1 86 ? 2.289 6.836 -2.719 1.00 98.31 86 VAL A CA 1
ATOM 694 C C . VAL A 1 86 ? 3.304 5.877 -3.349 1.00 98.31 86 VAL A C 1
ATOM 696 O O . VAL A 1 86 ? 3.641 6.020 -4.528 1.00 98.31 86 VAL A O 1
ATOM 699 N N . ASP A 1 87 ? 3.753 4.871 -2.598 1.00 97.88 87 ASP A N 1
ATOM 700 C CA . ASP A 1 87 ? 4.700 3.867 -3.079 1.00 97.88 87 ASP A CA 1
ATOM 701 C C . ASP A 1 87 ? 4.096 2.997 -4.192 1.00 97.88 87 ASP A C 1
ATOM 703 O O . ASP A 1 87 ? 4.832 2.497 -5.040 1.00 97.88 87 ASP A O 1
ATOM 707 N N . LEU A 1 88 ? 2.765 2.820 -4.252 1.00 97.62 88 LEU A N 1
ATOM 708 C CA . LEU A 1 88 ? 2.117 2.123 -5.380 1.00 97.62 88 LEU A CA 1
ATOM 709 C C . LEU A 1 88 ? 2.366 2.825 -6.721 1.00 97.62 88 LEU A C 1
ATOM 711 O O . LEU A 1 88 ? 2.277 2.173 -7.753 1.00 97.62 88 LEU A O 1
ATOM 715 N N . PHE A 1 89 ? 2.716 4.112 -6.694 1.00 98.44 89 PHE A N 1
ATOM 716 C CA . PHE A 1 89 ? 3.014 4.938 -7.862 1.00 98.44 89 PHE A CA 1
ATOM 717 C C . PHE A 1 89 ? 4.510 5.274 -7.961 1.00 98.44 89 PHE A C 1
ATOM 719 O O . PHE A 1 89 ? 4.891 6.253 -8.589 1.00 98.44 89 PHE A O 1
ATOM 726 N N . ALA A 1 90 ? 5.390 4.502 -7.314 1.00 95.88 90 ALA A N 1
ATOM 727 C CA . ALA A 1 90 ? 6.833 4.759 -7.339 1.00 95.88 90 ALA A CA 1
ATOM 728 C C . ALA A 1 90 ? 7.489 4.528 -8.711 1.00 95.88 90 ALA A C 1
ATOM 730 O O . ALA A 1 90 ? 8.595 5.014 -8.936 1.00 95.88 90 ALA A O 1
ATOM 731 N N . GLY A 1 91 ? 6.864 3.741 -9.594 1.00 96.44 91 GLY A N 1
ATOM 732 C CA . GLY A 1 91 ? 7.423 3.401 -10.908 1.00 96.44 91 GLY A CA 1
ATOM 733 C C . GLY A 1 91 ? 8.663 2.506 -10.870 1.00 96.44 91 GLY A C 1
ATOM 734 O O . GLY A 1 91 ? 9.295 2.293 -11.896 1.00 96.44 91 GLY A O 1
ATOM 735 N N . THR A 1 92 ? 9.042 1.990 -9.698 1.00 94.62 92 THR A N 1
ATOM 736 C CA . THR A 1 92 ? 10.203 1.107 -9.526 1.00 94.62 92 THR A CA 1
ATOM 737 C C . THR A 1 92 ? 9.859 -0.063 -8.607 1.00 94.62 92 THR A C 1
ATOM 739 O O . THR A 1 92 ? 9.910 0.015 -7.380 1.00 94.62 92 THR A O 1
ATOM 742 N N . TYR A 1 93 ? 9.509 -1.199 -9.210 1.00 96.25 93 TYR A N 1
ATOM 743 C CA . TYR A 1 93 ? 9.024 -2.379 -8.482 1.00 96.25 93 TYR A CA 1
ATOM 744 C C . TYR A 1 93 ? 10.077 -3.491 -8.452 1.00 96.25 93 TYR A C 1
ATOM 746 O O . TYR A 1 93 ? 9.951 -4.522 -9.112 1.00 96.25 93 TYR A O 1
ATOM 754 N N . GLY A 1 94 ? 11.168 -3.233 -7.726 1.00 94.19 94 GLY A N 1
ATOM 755 C CA . GLY A 1 94 ? 12.290 -4.163 -7.548 1.00 94.19 94 GLY A CA 1
ATOM 756 C C . GLY A 1 94 ? 12.248 -4.951 -6.233 1.00 94.19 94 GLY A C 1
ATOM 757 O O . GLY A 1 94 ? 11.264 -4.928 -5.493 1.00 94.19 94 GLY A O 1
ATOM 758 N N . ALA A 1 95 ? 13.354 -5.619 -5.897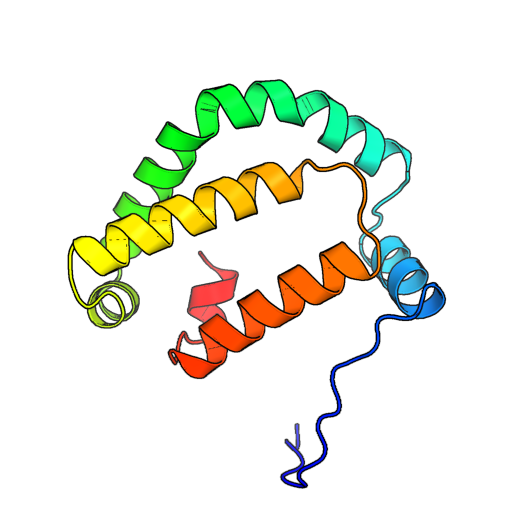 1.00 93.38 95 ALA A N 1
ATOM 759 C CA . ALA A 1 95 ? 13.454 -6.457 -4.697 1.00 93.38 95 ALA A CA 1
ATOM 760 C C . ALA A 1 95 ? 13.182 -5.694 -3.391 1.00 93.38 95 ALA A C 1
ATOM 762 O O . ALA A 1 95 ? 12.484 -6.206 -2.518 1.00 93.38 95 ALA A O 1
ATOM 763 N N . SER A 1 96 ? 13.664 -4.451 -3.274 1.00 92.44 96 SER A N 1
ATOM 764 C CA . SER A 1 96 ? 13.394 -3.600 -2.104 1.00 92.44 96 SER A CA 1
ATOM 765 C C . SER A 1 96 ? 11.892 -3.338 -1.928 1.00 92.44 96 SER A C 1
ATOM 767 O O . SER A 1 96 ? 11.342 -3.536 -0.842 1.00 92.44 96 SER A O 1
ATOM 769 N N . TYR A 1 97 ? 11.205 -3.001 -3.024 1.00 95.25 97 TYR A N 1
ATOM 770 C CA . TYR A 1 97 ? 9.759 -2.797 -3.043 1.00 95.25 97 TYR A CA 1
ATOM 771 C C . TYR A 1 97 ? 9.006 -4.067 -2.623 1.00 95.25 97 TYR A C 1
ATOM 773 O O . TYR A 1 97 ? 8.190 -4.037 -1.701 1.00 95.25 97 TYR A O 1
ATOM 781 N N . ALA A 1 98 ? 9.326 -5.209 -3.239 1.00 94.81 98 ALA A N 1
ATOM 782 C CA . ALA A 1 98 ? 8.689 -6.491 -2.936 1.00 94.81 98 ALA A CA 1
ATOM 783 C C . ALA A 1 98 ? 8.923 -6.938 -1.481 1.00 94.81 98 ALA A C 1
ATOM 785 O O . ALA A 1 98 ? 8.016 -7.454 -0.819 1.00 94.81 98 ALA A O 1
ATOM 786 N N . HIS A 1 99 ? 10.115 -6.679 -0.945 1.00 93.19 99 HIS A N 1
ATOM 787 C CA . HIS A 1 99 ? 10.424 -6.931 0.457 1.00 93.19 99 HIS A CA 1
ATOM 788 C C . HIS A 1 99 ? 9.587 -6.048 1.397 1.00 93.19 99 HIS A C 1
ATOM 790 O O . HIS A 1 99 ? 9.059 -6.541 2.396 1.00 93.19 99 HIS A O 1
ATOM 796 N N . GLY A 1 100 ? 9.400 -4.769 1.054 1.00 94.06 100 GLY A N 1
ATOM 797 C CA . GLY A 1 100 ? 8.480 -3.870 1.752 1.00 94.06 100 GLY A CA 1
ATOM 798 C C . GLY A 1 100 ? 7.048 -4.412 1.772 1.00 94.06 100 GLY A C 1
ATOM 799 O O . GLY A 1 100 ? 6.458 -4.550 2.843 1.00 94.06 100 GLY A O 1
ATOM 800 N N . ARG A 1 101 ? 6.515 -4.826 0.614 1.00 95.12 101 ARG A N 1
ATOM 801 C CA . ARG A 1 101 ? 5.165 -5.419 0.516 1.00 95.12 101 ARG A CA 1
ATOM 802 C C . ARG A 1 101 ? 5.032 -6.716 1.323 1.00 95.12 101 ARG A C 1
ATOM 804 O O . ARG A 1 101 ? 4.011 -6.936 1.968 1.00 95.12 101 ARG A O 1
ATOM 811 N N . THR A 1 102 ? 6.088 -7.524 1.385 1.00 94.06 102 THR A N 1
ATOM 812 C CA . THR A 1 102 ? 6.113 -8.750 2.201 1.00 94.06 102 THR A CA 1
ATOM 813 C C . THR A 1 102 ? 6.029 -8.451 3.693 1.00 94.06 102 THR A C 1
ATOM 815 O O . THR A 1 102 ? 5.252 -9.092 4.399 1.00 94.06 102 THR A O 1
ATOM 818 N N . LYS A 1 103 ? 6.768 -7.448 4.183 1.00 94.44 103 LYS A N 1
ATOM 819 C CA . LYS A 1 103 ? 6.674 -7.009 5.586 1.00 94.44 103 LYS A CA 1
ATOM 820 C C . LYS A 1 103 ? 5.260 -6.559 5.948 1.00 94.44 103 LYS A C 1
ATOM 822 O O . LYS A 1 103 ? 4.794 -6.843 7.047 1.00 94.44 103 LYS A O 1
ATOM 827 N N . ILE A 1 104 ? 4.570 -5.898 5.021 1.00 95.06 104 ILE A N 1
ATOM 828 C CA . ILE A 1 104 ? 3.186 -5.455 5.216 1.00 95.06 104 ILE A CA 1
ATOM 829 C C . ILE A 1 104 ? 2.239 -6.653 5.298 1.00 95.06 104 ILE A C 1
ATOM 831 O O . ILE A 1 104 ? 1.455 -6.727 6.242 1.00 95.06 104 ILE A O 1
ATOM 835 N N . GLY A 1 105 ? 2.342 -7.626 4.387 1.00 94.25 105 GLY A N 1
ATOM 836 C CA . GLY A 1 105 ? 1.546 -8.858 4.462 1.00 94.25 105 GLY A CA 1
ATOM 837 C C . GLY A 1 105 ? 1.786 -9.637 5.763 1.00 94.25 105 GLY A C 1
ATOM 838 O O . GLY A 1 105 ? 0.844 -10.078 6.417 1.00 94.25 105 GLY A O 1
ATOM 839 N N . GLN A 1 106 ? 3.043 -9.723 6.210 1.00 94.44 106 GLN A N 1
ATOM 840 C CA . GLN A 1 106 ? 3.396 -10.325 7.500 1.00 94.44 106 GLN A CA 1
ATOM 841 C C . GLN A 1 106 ? 2.806 -9.555 8.687 1.00 94.44 106 GLN A C 1
ATOM 843 O O . GLN A 1 106 ? 2.384 -10.176 9.660 1.00 94.44 106 GLN A O 1
ATOM 848 N N . ALA A 1 107 ? 2.764 -8.221 8.629 1.00 93.50 107 ALA A N 1
ATOM 849 C CA . ALA A 1 107 ? 2.137 -7.412 9.669 1.00 93.50 107 ALA A CA 1
ATOM 850 C C . ALA A 1 107 ? 0.629 -7.694 9.765 1.00 93.50 107 ALA A C 1
ATOM 852 O O . ALA A 1 107 ? 0.137 -7.921 10.867 1.00 93.50 107 ALA A O 1
ATOM 853 N N . HIS A 1 108 ? -0.078 -7.775 8.633 1.00 94.38 108 HIS A N 1
ATOM 854 C CA . HIS A 1 108 ? -1.501 -8.138 8.602 1.00 94.38 108 HIS A CA 1
ATOM 855 C C . HIS A 1 108 ? -1.741 -9.535 9.191 1.00 94.38 108 HIS A C 1
ATOM 857 O O . HIS A 1 108 ? -2.599 -9.692 10.058 1.00 94.38 108 HIS A O 1
ATOM 863 N N . ALA A 1 109 ? -0.922 -10.523 8.810 1.00 93.56 109 ALA A N 1
ATOM 864 C CA . ALA A 1 109 ? -1.010 -11.879 9.350 1.00 93.56 109 ALA A CA 1
ATOM 865 C C . ALA A 1 109 ? -0.770 -11.926 10.871 1.00 93.56 109 ALA A C 1
ATOM 867 O O . ALA A 1 109 ? -1.522 -12.569 11.597 1.00 93.56 109 ALA A O 1
ATOM 868 N N . ARG A 1 110 ? 0.245 -11.208 11.375 1.00 93.75 110 ARG A N 1
ATOM 869 C CA . ARG A 1 110 ? 0.546 -11.129 12.818 1.00 93.75 110 ARG A CA 1
ATOM 870 C C . ARG A 1 110 ? -0.557 -10.446 13.622 1.00 93.75 110 ARG A C 1
ATOM 872 O O . ARG A 1 110 ? -0.746 -10.784 14.784 1.00 93.75 110 ARG A O 1
ATOM 879 N N . LEU A 1 111 ? -1.249 -9.478 13.023 1.00 90.19 111 LEU A N 1
ATOM 880 C CA . LEU A 1 111 ? -2.384 -8.791 13.639 1.00 90.19 111 LEU A CA 1
ATOM 881 C C . LEU A 1 111 ? -3.688 -9.597 13.547 1.00 90.19 111 LEU A C 1
ATOM 883 O O . LEU A 1 111 ? -4.684 -9.171 14.114 1.00 90.19 111 LEU A O 1
ATOM 887 N N . GLY A 1 112 ? -3.692 -10.746 12.865 1.00 91.81 112 GLY A N 1
ATOM 888 C CA . GLY A 1 112 ? -4.885 -11.577 12.712 1.00 91.81 112 GLY A CA 1
ATOM 889 C C . GLY A 1 112 ? -5.887 -11.039 11.689 1.00 91.81 112 GLY A C 1
ATOM 890 O O . GLY A 1 112 ? -7.047 -11.443 11.713 1.00 91.81 112 GLY A O 1
ATOM 891 N N . VAL A 1 113 ? -5.466 -10.153 10.779 1.00 95.06 113 VAL A N 1
ATOM 892 C CA . VAL A 1 113 ? -6.327 -9.705 9.678 1.00 95.06 113 VAL A CA 1
ATOM 893 C C . VAL A 1 113 ? -6.572 -10.894 8.752 1.00 95.06 113 VAL A C 1
ATOM 895 O O . VAL A 1 113 ? -5.636 -11.441 8.164 1.00 95.06 113 VAL A O 1
ATOM 898 N N . ALA A 1 114 ? -7.832 -11.303 8.619 1.00 94.44 114 ALA A N 1
ATOM 899 C CA . ALA A 1 114 ? -8.190 -12.412 7.750 1.00 94.44 114 ALA A CA 1
ATOM 900 C C . ALA A 1 114 ? -7.844 -12.090 6.277 1.00 94.44 114 ALA A C 1
ATOM 902 O O . ALA A 1 114 ? -8.081 -10.964 5.834 1.00 94.44 114 ALA A O 1
ATOM 903 N N . PRO A 1 115 ? -7.340 -13.052 5.477 1.00 94.06 115 PRO A N 1
ATOM 904 C CA . PRO A 1 115 ? -6.942 -12.787 4.091 1.00 94.06 115 PRO A CA 1
ATOM 905 C C . PRO A 1 115 ? -8.051 -12.200 3.210 1.00 94.06 115 PRO A C 1
ATOM 907 O O . PRO A 1 115 ? -7.771 -11.367 2.356 1.00 94.06 115 PRO A O 1
ATOM 910 N N . TRP A 1 116 ? -9.306 -12.601 3.426 1.00 94.81 116 TRP A N 1
ATOM 911 C CA . TRP A 1 116 ? -10.445 -12.082 2.664 1.00 94.81 116 TRP A CA 1
ATOM 912 C C . TRP A 1 116 ? -10.762 -10.621 3.005 1.00 94.81 116 TRP A C 1
ATOM 914 O O . TRP A 1 116 ? -11.133 -9.879 2.104 1.00 94.81 116 TRP A O 1
ATOM 924 N N . LEU A 1 117 ? -10.551 -10.193 4.258 1.00 94.50 117 LEU A N 1
ATOM 925 C CA . LEU A 1 117 ? -10.623 -8.778 4.631 1.00 94.50 117 LEU A CA 1
ATOM 926 C C . LEU A 1 117 ? -9.493 -8.013 3.947 1.00 94.50 117 LEU A C 1
ATOM 928 O O . LEU A 1 117 ? -9.753 -7.028 3.277 1.00 94.50 117 LEU A O 1
ATOM 932 N N . TYR A 1 118 ? -8.258 -8.516 4.039 1.00 93.69 118 TYR A N 1
ATOM 933 C CA . TYR A 1 118 ? -7.090 -7.847 3.462 1.00 93.69 118 TYR A CA 1
ATOM 934 C C . TYR A 1 118 ? -7.174 -7.667 1.937 1.00 93.69 118 TYR A C 1
ATOM 936 O O . TYR A 1 118 ? -6.745 -6.640 1.422 1.00 93.69 118 TYR A O 1
ATOM 944 N N . ILE A 1 119 ? -7.718 -8.649 1.211 1.00 92.88 119 ILE A N 1
ATOM 945 C CA . ILE A 1 119 ? -7.890 -8.578 -0.250 1.00 92.88 119 ILE A CA 1
ATOM 946 C C . ILE A 1 119 ? -9.059 -7.664 -0.645 1.00 92.88 119 ILE A C 1
ATOM 948 O O . ILE A 1 119 ? -8.999 -7.036 -1.698 1.00 92.88 119 ILE A O 1
ATOM 952 N N . ALA A 1 120 ? -10.120 -7.609 0.166 1.00 89.62 120 ALA A N 1
ATOM 953 C CA . ALA A 1 120 ? -11.307 -6.800 -0.111 1.00 89.62 120 ALA A CA 1
ATOM 954 C C . ALA A 1 120 ? -11.182 -5.332 0.338 1.00 89.62 120 ALA A C 1
ATOM 956 O O . ALA A 1 120 ? -12.083 -4.544 0.047 1.00 89.62 120 ALA A O 1
ATOM 957 N N . SER A 1 121 ? -10.121 -4.990 1.079 1.00 85.31 121 SER A N 1
ATOM 958 C CA . SER A 1 121 ? -9.882 -3.648 1.620 1.00 85.31 121 SER A CA 1
ATOM 959 C C . SER A 1 121 ? -9.605 -2.592 0.556 1.00 85.31 121 SER A C 1
ATOM 961 O O . SER A 1 121 ? -8.782 -2.837 -0.352 1.00 85.31 121 SER A O 1
#

Radius of gyration: 16.47 Å; chains: 1; bounding box: 33×44×40 Å